Protein AF-A0A3C1HTI4-F1 (afdb_monomer)

Mean predicted aligned error: 6.77 Å

Nearest PDB structures (foldseek):
  1u6t-assembly1_A  TM=6.291E-01  e=9.413E+00  Homo sapiens

pLDDT: mean 85.84, std 12.19, range [55.94, 97.44]

Radius of gyration: 17.37 Å; Cα contacts (8 Å, |Δi|>4): 46; chains: 1; bounding box: 42×24×43 Å

Structure (mmCIF, N/CA/C/O backbone):
data_AF-A0A3C1HTI4-F1
#
_entry.id   AF-A0A3C1HTI4-F1
#
loop_
_atom_site.group_PDB
_atom_site.id
_atom_site.type_symbol
_atom_site.label_atom_id
_atom_site.label_alt_id
_atom_site.label_comp_id
_atom_site.label_asym_id
_atom_site.label_entity_id
_atom_site.label_seq_id
_atom_site.pdbx_PDB_ins_code
_atom_site.Cartn_x
_atom_site.Cartn_y
_atom_site.Cartn_z
_atom_site.occupancy
_atom_site.B_iso_or_equiv
_atom_site.auth_seq_id
_atom_site.auth_comp_id
_atom_site.auth_asym_id
_atom_site.auth_atom_id
_atom_site.pdbx_PDB_model_num
ATOM 1 N N . LEU A 1 1 ? 6.283 6.652 -1.706 1.00 90.44 1 LEU A N 1
ATOM 2 C CA . LEU A 1 1 ? 5.148 6.194 -2.538 1.00 90.44 1 LEU A CA 1
ATOM 3 C C . LEU A 1 1 ? 5.352 6.725 -3.949 1.00 90.44 1 LEU A C 1
ATOM 5 O O . LEU A 1 1 ? 5.624 7.910 -4.083 1.00 90.44 1 LEU A O 1
ATOM 9 N N . VAL A 1 2 ? 5.251 5.875 -4.970 1.00 94.81 2 VAL A N 1
ATOM 10 C CA . VAL A 1 2 ? 5.358 6.269 -6.387 1.00 94.81 2 VAL A CA 1
ATOM 11 C C . VAL A 1 2 ? 4.007 6.086 -7.080 1.00 94.81 2 VAL A C 1
ATOM 13 O O . VAL A 1 2 ? 3.387 5.032 -6.951 1.00 94.81 2 VAL A O 1
ATOM 16 N N . ILE A 1 3 ? 3.556 7.079 -7.849 1.00 92.62 3 ILE A N 1
ATOM 17 C CA . ILE A 1 3 ? 2.374 6.962 -8.716 1.00 92.62 3 ILE A CA 1
ATOM 18 C C . ILE A 1 3 ? 2.865 6.918 -10.164 1.00 92.62 3 ILE A C 1
ATOM 20 O O . ILE A 1 3 ? 3.264 7.931 -10.727 1.00 92.62 3 ILE A O 1
ATOM 24 N N . ASN A 1 4 ? 2.854 5.728 -10.761 1.00 89.38 4 ASN A N 1
ATOM 25 C CA . ASN A 1 4 ? 3.290 5.494 -12.135 1.00 89.38 4 ASN A CA 1
ATOM 26 C C . ASN A 1 4 ? 2.076 5.154 -13.002 1.00 89.38 4 ASN A C 1
ATOM 28 O O . ASN A 1 4 ? 1.700 3.985 -13.109 1.00 89.38 4 ASN A O 1
ATOM 32 N N . THR A 1 5 ? 1.467 6.167 -13.614 1.00 86.12 5 THR A N 1
ATOM 33 C CA . THR A 1 5 ? 0.284 6.031 -14.479 1.00 86.12 5 THR A CA 1
ATOM 34 C C . THR A 1 5 ? 0.669 6.192 -15.950 1.00 86.12 5 THR A C 1
ATOM 36 O O . THR A 1 5 ? 0.355 7.209 -16.567 1.00 86.12 5 THR A O 1
ATOM 39 N N . PRO A 1 6 ? 1.399 5.230 -16.547 1.00 70.50 6 PRO A N 1
ATOM 40 C CA . PRO A 1 6 ? 1.880 5.421 -17.901 1.00 70.50 6 PRO A CA 1
ATOM 41 C C . PRO A 1 6 ? 0.663 5.506 -18.837 1.00 70.50 6 PRO A C 1
ATOM 43 O O . PRO A 1 6 ? -0.259 4.692 -18.763 1.00 70.50 6 PRO A O 1
ATOM 46 N N . ARG A 1 7 ? 0.622 6.543 -19.674 1.00 70.50 7 ARG A N 1
ATOM 47 C CA . ARG A 1 7 ? -0.386 6.742 -20.726 1.00 70.50 7 ARG A CA 1
ATOM 48 C C . ARG A 1 7 ? 0.192 6.214 -22.041 1.00 70.50 7 ARG A C 1
ATOM 50 O O . ARG A 1 7 ? 1.409 6.171 -22.189 1.00 70.50 7 ARG A O 1
ATOM 57 N N . ALA A 1 8 ? -0.653 5.799 -22.983 1.00 55.94 8 ALA A N 1
ATOM 58 C CA . ALA A 1 8 ? -0.221 5.278 -24.282 1.00 55.94 8 ALA A CA 1
ATOM 59 C C . ALA A 1 8 ? 0.476 6.366 -25.129 1.00 55.94 8 ALA A C 1
ATOM 61 O O . ALA A 1 8 ? -0.147 7.028 -25.951 1.00 55.94 8 ALA A O 1
ATOM 62 N N . GLN A 1 9 ? 1.769 6.575 -24.907 1.00 59.53 9 GLN A N 1
ATOM 63 C CA . GLN A 1 9 ? 2.682 7.279 -25.803 1.00 59.53 9 GLN A CA 1
ATOM 64 C C . GLN A 1 9 ? 3.979 6.468 -25.929 1.00 59.53 9 GLN A C 1
ATOM 66 O O . GLN A 1 9 ? 4.225 5.532 -25.160 1.00 59.53 9 GLN A O 1
ATOM 71 N N . ARG A 1 10 ? 4.770 6.780 -26.964 1.00 56.75 10 ARG A N 1
ATOM 72 C CA . ARG A 1 10 ? 6.037 6.106 -27.298 1.00 56.75 10 ARG A CA 1
ATOM 73 C C . ARG A 1 10 ? 6.902 5.948 -26.034 1.00 56.75 10 ARG A C 1
ATOM 75 O O . ARG A 1 10 ? 7.045 6.901 -25.283 1.00 56.75 10 ARG A O 1
ATOM 82 N N . ASN A 1 11 ? 7.446 4.745 -25.825 1.00 61.50 11 ASN A N 1
ATOM 83 C CA . ASN A 1 11 ? 8.234 4.295 -24.656 1.00 61.50 11 ASN A CA 1
ATOM 84 C C . ASN A 1 11 ? 7.455 3.845 -23.399 1.00 61.50 11 ASN A C 1
ATOM 86 O O . ASN A 1 11 ? 8.076 3.411 -22.429 1.00 61.50 11 ASN A O 1
ATOM 90 N N . TYR A 1 12 ? 6.115 3.782 -23.450 1.00 67.38 12 TYR A N 1
ATOM 91 C CA . TYR A 1 12 ? 5.255 3.228 -22.385 1.00 67.38 12 TYR A CA 1
ATOM 92 C C . TYR A 1 12 ? 5.766 1.907 -21.783 1.00 67.38 12 TYR A C 1
ATOM 94 O O . TYR A 1 12 ? 5.764 1.732 -20.565 1.00 67.38 12 TYR A O 1
ATOM 102 N N . ALA A 1 13 ? 6.168 0.954 -22.627 1.00 66.69 13 ALA A N 1
ATOM 103 C CA . ALA A 1 13 ? 6.535 -0.386 -22.178 1.00 66.69 13 ALA A CA 1
ATOM 104 C C . ALA A 1 13 ? 7.824 -0.389 -21.339 1.00 66.69 13 ALA A C 1
ATOM 106 O O . ALA A 1 13 ? 7.888 -1.080 -20.317 1.00 66.69 13 ALA A O 1
ATOM 107 N N . GLU A 1 14 ? 8.809 0.417 -21.739 1.00 72.06 14 GLU A N 1
ATOM 108 C CA . GLU A 1 14 ? 10.120 0.479 -21.092 1.00 72.06 14 GLU A CA 1
ATOM 109 C C . GLU A 1 14 ? 10.064 1.263 -19.780 1.00 72.06 14 GLU A C 1
ATOM 111 O O . GLU A 1 14 ? 10.503 0.751 -18.746 1.00 72.06 14 GLU A O 1
ATOM 116 N N . ASP A 1 15 ? 9.411 2.427 -19.759 1.00 71.81 15 ASP A N 1
ATOM 117 C CA . ASP A 1 15 ? 9.264 3.220 -18.531 1.00 71.81 15 ASP A CA 1
ATOM 118 C C . ASP A 1 15 ? 8.424 2.476 -17.486 1.00 71.81 15 ASP A C 1
ATOM 120 O O . ASP A 1 15 ? 8.773 2.408 -16.300 1.00 71.81 15 ASP A O 1
ATOM 124 N N . ARG A 1 16 ? 7.348 1.805 -17.929 1.00 72.62 16 ARG A N 1
ATOM 125 C CA . ARG A 1 16 ? 6.535 0.931 -17.074 1.00 72.62 16 ARG A CA 1
ATOM 126 C C . ARG A 1 16 ? 7.384 -0.158 -16.428 1.00 72.62 16 ARG A C 1
ATOM 128 O O . ARG A 1 16 ? 7.183 -0.460 -15.252 1.00 72.62 16 ARG A O 1
ATOM 135 N N . LYS A 1 17 ? 8.295 -0.775 -17.178 1.00 82.75 17 LYS A N 1
ATOM 136 C CA . LYS A 1 17 ? 9.125 -1.887 -16.705 1.00 82.75 17 LYS A CA 1
ATOM 137 C C . LYS A 1 17 ? 10.207 -1.394 -15.749 1.00 82.75 17 LYS A C 1
ATOM 139 O O . LYS A 1 17 ? 10.333 -1.950 -14.660 1.00 82.75 17 LYS A O 1
ATOM 144 N N . THR A 1 18 ? 10.943 -0.350 -16.114 1.00 90.25 18 THR A N 1
ATOM 145 C CA . THR A 1 18 ? 12.096 0.143 -15.348 1.00 90.25 18 THR A CA 1
ATOM 146 C C . THR A 1 18 ? 11.673 0.744 -14.012 1.00 90.25 18 THR A C 1
ATOM 148 O O . THR A 1 18 ? 12.169 0.316 -12.968 1.00 90.25 18 THR A O 1
ATOM 151 N N . ILE A 1 19 ? 10.680 1.641 -14.011 1.00 90.50 19 ILE A N 1
ATOM 152 C CA . ILE A 1 19 ? 10.202 2.298 -12.784 1.00 90.50 19 ILE A CA 1
ATOM 153 C C . ILE A 1 19 ? 9.609 1.266 -11.818 1.00 90.50 19 ILE A C 1
ATOM 155 O O . ILE A 1 19 ? 9.930 1.272 -10.629 1.00 90.50 19 ILE A O 1
ATOM 159 N N . ARG A 1 20 ? 8.781 0.331 -12.308 1.00 91.19 20 ARG A N 1
ATOM 160 C CA . ARG A 1 20 ? 8.163 -0.695 -11.446 1.00 91.19 20 ARG A CA 1
ATOM 161 C C . ARG A 1 20 ? 9.189 -1.685 -10.899 1.00 91.19 20 ARG A C 1
ATOM 163 O O . ARG A 1 20 ? 9.110 -2.033 -9.724 1.00 91.19 20 ARG A O 1
ATOM 170 N N . LYS A 1 21 ? 10.169 -2.106 -11.710 1.00 93.81 21 LYS A N 1
ATOM 171 C CA . LYS A 1 21 ? 11.275 -2.964 -11.250 1.00 93.81 21 LYS A CA 1
ATOM 172 C C . LYS A 1 21 ? 12.093 -2.289 -10.155 1.00 93.81 21 LYS A C 1
ATOM 174 O O . LYS A 1 21 ? 12.409 -2.941 -9.165 1.00 93.81 21 LYS A O 1
ATOM 179 N N . ALA A 1 22 ? 12.403 -1.001 -10.308 1.00 95.56 22 ALA A N 1
ATOM 180 C CA . ALA A 1 22 ? 13.090 -0.236 -9.274 1.00 95.56 22 ALA A CA 1
ATOM 181 C C . ALA A 1 22 ? 12.253 -0.173 -7.988 1.00 95.56 22 ALA A C 1
ATOM 183 O O . ALA A 1 22 ? 12.754 -0.519 -6.92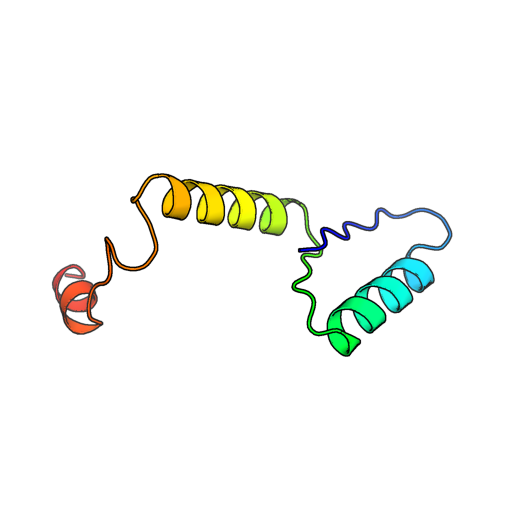1 1.00 95.56 22 ALA A O 1
ATOM 184 N N . CYS A 1 23 ? 10.962 0.165 -8.088 1.00 96.00 23 CYS A N 1
ATOM 185 C CA . CYS A 1 23 ? 10.073 0.203 -6.924 1.00 96.00 23 CYS A CA 1
ATOM 186 C C . CYS A 1 23 ? 10.033 -1.145 -6.188 1.00 96.00 23 CYS A C 1
ATOM 188 O O . CYS A 1 23 ? 10.152 -1.176 -4.966 1.00 96.00 23 CYS A O 1
ATOM 190 N N . LEU A 1 24 ? 9.948 -2.260 -6.923 1.00 94.69 24 LEU A N 1
ATOM 191 C CA . LEU A 1 24 ? 9.972 -3.601 -6.338 1.00 94.69 24 LEU A CA 1
ATOM 192 C C . LEU A 1 24 ? 11.319 -3.911 -5.662 1.00 94.69 24 LEU A C 1
ATOM 194 O O . LEU A 1 24 ? 11.336 -4.346 -4.513 1.00 94.69 24 LEU A O 1
ATOM 198 N N . LYS A 1 25 ? 12.441 -3.643 -6.346 1.00 97.44 25 LYS A N 1
ATOM 199 C CA . LYS A 1 25 ? 13.804 -3.878 -5.835 1.00 97.44 25 LYS A CA 1
ATOM 200 C C . LYS A 1 25 ? 14.064 -3.134 -4.526 1.00 97.44 25 LYS A C 1
ATOM 202 O O . LYS A 1 25 ? 14.654 -3.696 -3.610 1.00 97.44 25 LYS A O 1
ATOM 207 N N . TYR A 1 26 ? 13.616 -1.886 -4.442 1.00 97.31 26 TYR A N 1
ATOM 208 C CA . TYR A 1 26 ? 13.849 -1.019 -3.288 1.00 97.31 26 TYR A CA 1
ATOM 209 C C . TYR A 1 26 ? 12.684 -1.007 -2.291 1.00 97.31 26 TYR A C 1
ATOM 211 O O . TYR A 1 26 ? 12.674 -0.178 -1.386 1.00 97.31 26 TYR A O 1
A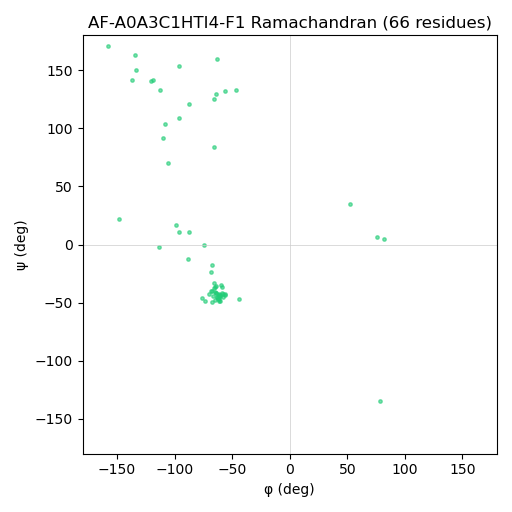TOM 219 N N . LYS A 1 27 ? 11.710 -1.921 -2.434 1.00 97.19 27 LYS A N 1
ATOM 220 C CA . LYS A 1 27 ? 10.534 -2.037 -1.551 1.00 97.19 27 LYS A CA 1
ATOM 221 C C . LYS A 1 27 ? 9.773 -0.713 -1.387 1.00 97.19 27 LYS A C 1
ATOM 223 O O . LYS A 1 27 ? 9.221 -0.425 -0.330 1.00 97.19 27 LYS A O 1
ATOM 228 N N . VAL A 1 28 ? 9.731 0.093 -2.446 1.00 97.19 28 VAL A N 1
ATOM 229 C CA . VAL A 1 28 ? 8.981 1.349 -2.479 1.00 97.19 28 VAL A CA 1
ATOM 230 C C . VAL A 1 28 ? 7.550 1.040 -2.928 1.00 97.19 28 VAL A C 1
ATOM 232 O O . VAL A 1 28 ? 7.368 0.542 -4.043 1.00 97.19 28 VAL A O 1
ATOM 235 N N . PRO A 1 29 ? 6.518 1.352 -2.120 1.00 96.00 29 PRO A N 1
ATOM 236 C CA . PRO A 1 29 ? 5.130 1.198 -2.541 1.00 96.00 29 PRO A CA 1
ATOM 237 C C . PRO A 1 29 ? 4.865 1.990 -3.821 1.00 96.00 29 PRO A C 1
ATOM 239 O O . PRO A 1 29 ? 5.224 3.172 -3.905 1.00 96.00 29 PRO A O 1
ATOM 242 N N . TYR A 1 30 ? 4.228 1.353 -4.803 1.00 94.88 30 TYR A N 1
ATOM 243 C CA . TYR A 1 30 ? 3.907 1.985 -6.075 1.00 94.88 30 TYR A CA 1
ATOM 244 C C . TYR A 1 30 ? 2.492 1.647 -6.545 1.00 94.88 30 TYR A C 1
ATOM 246 O O . TYR A 1 30 ? 2.015 0.525 -6.392 1.00 94.88 30 TYR A O 1
ATOM 254 N N . ILE A 1 31 ? 1.828 2.637 -7.135 1.00 94.94 31 ILE A N 1
ATOM 255 C CA . ILE A 1 31 ? 0.462 2.548 -7.650 1.00 94.94 31 ILE A CA 1
ATOM 256 C C . ILE A 1 31 ? 0.491 2.820 -9.147 1.00 94.94 31 ILE A C 1
ATOM 258 O O . ILE A 1 31 ? 1.247 3.670 -9.616 1.00 94.94 31 ILE A O 1
ATOM 262 N N . THR A 1 32 ? -0.323 2.084 -9.903 1.00 92.50 32 THR A N 1
ATOM 263 C CA . THR A 1 32 ? -0.259 2.098 -11.371 1.00 92.50 32 THR A CA 1
ATOM 264 C C . THR A 1 32 ? -1.481 2.685 -12.069 1.00 92.50 32 THR A C 1
ATOM 266 O O . THR A 1 32 ? -1.496 2.792 -13.294 1.00 92.50 32 THR A O 1
ATOM 269 N N . THR A 1 33 ? -2.494 3.088 -11.302 1.00 90.25 33 THR A N 1
ATOM 270 C CA . THR A 1 33 ? -3.748 3.651 -11.810 1.00 90.25 33 THR A CA 1
ATOM 271 C C . THR A 1 33 ? -4.120 4.910 -11.038 1.00 90.25 33 THR A C 1
ATOM 273 O O . THR A 1 33 ? -3.820 5.037 -9.850 1.00 90.25 33 THR A O 1
ATOM 276 N N . LEU A 1 34 ? -4.806 5.840 -11.706 1.00 93.50 34 LEU A N 1
ATOM 277 C CA . LEU A 1 34 ? -5.301 7.055 -11.054 1.00 93.50 34 LEU A CA 1
ATOM 278 C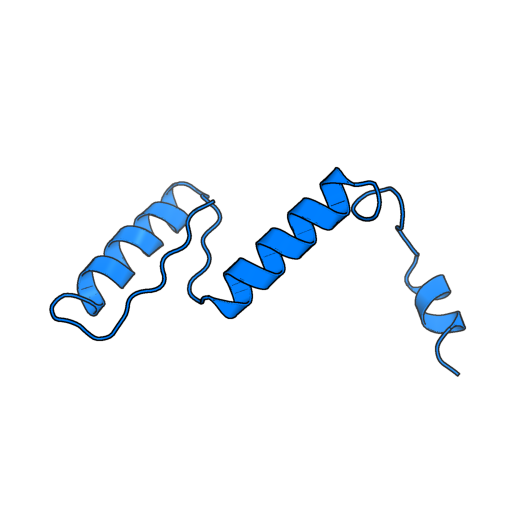 C . LEU A 1 34 ? -6.366 6.727 -10.001 1.00 93.50 34 LEU A C 1
ATOM 280 O O . LEU A 1 34 ? -6.356 7.317 -8.928 1.00 93.50 34 LEU A O 1
ATOM 284 N N . ALA A 1 35 ? -7.226 5.737 -10.263 1.00 95.25 35 ALA A N 1
ATOM 285 C CA . ALA A 1 35 ? -8.229 5.286 -9.299 1.00 95.25 35 ALA A CA 1
ATOM 286 C C . ALA A 1 35 ? -7.587 4.740 -8.011 1.00 95.25 35 ALA A C 1
ATOM 288 O O . ALA A 1 35 ? -7.988 5.117 -6.912 1.00 95.25 35 ALA A O 1
ATOM 289 N N . GLY A 1 36 ? -6.540 3.914 -8.136 1.00 95.06 36 GLY A N 1
ATOM 290 C CA . GLY A 1 36 ? -5.786 3.427 -6.982 1.00 95.06 36 GLY A CA 1
ATOM 291 C C . GLY A 1 36 ? -5.063 4.555 -6.244 1.00 95.06 36 GLY A C 1
ATOM 292 O O . GLY A 1 36 ? -5.000 4.545 -5.019 1.00 95.06 36 GLY A O 1
ATOM 293 N N . ALA A 1 37 ? -4.554 5.554 -6.974 1.00 96.06 37 ALA A N 1
ATOM 294 C C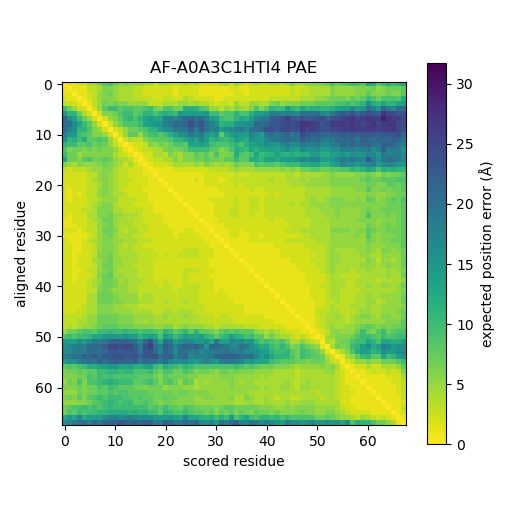A . ALA A 1 37 ? -3.881 6.700 -6.371 1.00 96.06 37 ALA A CA 1
ATOM 295 C C . ALA A 1 37 ? -4.865 7.549 -5.559 1.00 96.06 37 ALA A C 1
ATOM 297 O O . ALA A 1 37 ? -4.571 7.900 -4.419 1.00 96.06 37 ALA A O 1
ATOM 298 N N . LEU A 1 38 ? -6.057 7.803 -6.106 1.00 97.25 38 LEU A N 1
ATOM 299 C CA . LEU A 1 38 ? -7.130 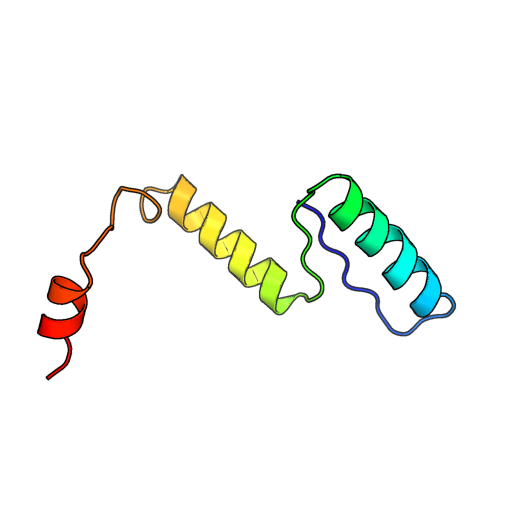8.507 -5.410 1.00 97.25 38 LEU A CA 1
ATOM 300 C C . LEU A 1 38 ? -7.563 7.764 -4.139 1.00 97.25 38 LEU A C 1
ATOM 302 O O . LEU A 1 38 ? -7.710 8.388 -3.091 1.00 97.25 38 LEU A O 1
ATOM 306 N N . ALA A 1 39 ? -7.731 6.440 -4.207 1.00 96.69 39 ALA A N 1
ATOM 307 C CA . ALA A 1 39 ? -8.067 5.624 -3.041 1.00 96.69 39 ALA A CA 1
ATOM 308 C C . ALA A 1 39 ? -6.976 5.685 -1.957 1.00 96.69 39 ALA A C 1
ATOM 310 O O . ALA A 1 39 ? -7.290 5.851 -0.780 1.00 96.69 39 ALA A O 1
ATOM 311 N N . ALA A 1 40 ? -5.699 5.620 -2.346 1.00 95.94 40 ALA A N 1
ATOM 312 C CA . ALA A 1 40 ? -4.584 5.729 -1.409 1.00 95.94 40 ALA A CA 1
ATOM 313 C C . ALA A 1 40 ? -4.521 7.106 -0.734 1.00 95.94 40 ALA A C 1
ATOM 315 O O . ALA A 1 40 ? -4.312 7.173 0.474 1.00 95.94 40 ALA A O 1
ATOM 316 N N . VAL A 1 41 ? -4.745 8.193 -1.482 1.00 95.50 41 VAL A N 1
ATOM 317 C CA . VAL A 1 41 ? -4.809 9.551 -0.916 1.00 95.50 41 VAL A CA 1
ATOM 318 C C . VAL A 1 41 ? -5.938 9.659 0.107 1.00 95.50 41 VAL A C 1
ATOM 320 O O . VAL A 1 41 ? -5.681 10.090 1.227 1.00 95.50 41 VAL A O 1
ATOM 323 N N . LYS A 1 42 ? -7.149 9.194 -0.232 1.00 94.69 42 LYS A N 1
ATOM 324 C CA . LYS A 1 42 ? -8.291 9.174 0.698 1.00 94.69 42 LYS A CA 1
ATOM 325 C C . LYS A 1 42 ? -7.999 8.356 1.958 1.00 94.69 42 LYS A C 1
ATOM 327 O O . LYS A 1 42 ? -8.334 8.781 3.056 1.00 94.69 42 LYS A O 1
ATOM 332 N N . GLY A 1 43 ? -7.345 7.202 1.816 1.00 91.44 43 GLY A N 1
ATOM 333 C CA . GLY A 1 43 ? -6.929 6.382 2.955 1.00 91.44 43 GLY A CA 1
ATOM 334 C C . GLY A 1 43 ? -5.911 7.091 3.856 1.00 91.44 43 GLY A C 1
ATOM 335 O O . GLY A 1 43 ? -6.071 7.096 5.073 1.00 91.44 43 GLY A O 1
ATOM 336 N N . ILE A 1 44 ? -4.894 7.735 3.269 1.00 92.12 44 ILE A N 1
ATOM 337 C CA . ILE A 1 44 ? -3.893 8.520 4.012 1.00 92.12 44 ILE A CA 1
ATOM 338 C C . ILE A 1 44 ? -4.558 9.685 4.752 1.00 92.12 44 ILE A C 1
ATOM 340 O O . ILE A 1 44 ? -4.237 9.933 5.912 1.00 92.12 44 ILE A O 1
ATOM 344 N N . GLU A 1 45 ? -5.478 10.393 4.098 1.00 93.12 45 GLU A N 1
ATOM 345 C CA . GLU A 1 45 ? -6.249 11.482 4.700 1.00 93.12 45 GLU A CA 1
ATOM 346 C C . GLU A 1 45 ? -7.106 10.992 5.874 1.00 93.12 45 GLU A C 1
ATOM 348 O O . GLU A 1 45 ? -7.052 11.581 6.952 1.00 93.12 45 GLU A O 1
ATOM 353 N N . ALA A 1 46 ? -7.831 9.882 5.707 1.00 91.31 46 ALA A N 1
ATOM 354 C CA . ALA A 1 46 ? -8.637 9.293 6.774 1.00 91.31 46 ALA A CA 1
ATOM 355 C C . ALA A 1 46 ? -7.788 8.943 8.006 1.00 91.31 46 ALA A C 1
ATOM 357 O O . ALA A 1 46 ? -8.163 9.301 9.120 1.00 91.31 46 ALA A O 1
ATOM 358 N N . VAL A 1 47 ? -6.620 8.319 7.810 1.00 89.25 47 VAL A N 1
ATOM 359 C CA . VAL A 1 47 ? -5.681 8.010 8.904 1.00 89.25 47 VAL A CA 1
ATOM 360 C C . VAL A 1 47 ? -5.168 9.287 9.572 1.00 89.25 47 VAL A C 1
ATOM 362 O O . VAL A 1 47 ? -5.186 9.380 10.797 1.00 89.25 47 VAL A O 1
ATOM 365 N N . LYS A 1 48 ? -4.744 10.294 8.795 1.00 89.50 48 LYS A N 1
ATOM 366 C CA . LYS A 1 48 ? -4.250 11.571 9.343 1.00 89.50 48 LYS A CA 1
ATOM 367 C C . LYS A 1 48 ? -5.292 12.302 10.188 1.00 89.50 48 LYS A C 1
ATOM 369 O O . LYS A 1 48 ? -4.927 12.934 11.171 1.00 89.50 48 LYS A O 1
ATOM 374 N N . ASN A 1 49 ? -6.562 12.202 9.811 1.00 89.56 49 ASN A N 1
ATOM 375 C CA . ASN A 1 49 ? -7.668 12.860 10.500 1.00 89.56 49 ASN A CA 1
ATOM 376 C C . ASN A 1 49 ? -8.248 12.021 11.656 1.00 89.56 49 ASN A C 1
ATOM 378 O O . ASN A 1 49 ? -9.316 12.352 12.161 1.00 89.56 49 ASN A O 1
ATOM 382 N N . GLY A 1 50 ? -7.589 10.926 12.062 1.00 83.44 50 GLY A N 1
ATOM 383 C CA . GLY A 1 50 ? -8.039 10.064 13.165 1.00 83.44 50 GLY A CA 1
ATOM 384 C C . GLY A 1 50 ? -9.217 9.143 12.823 1.00 83.44 50 GLY A C 1
ATOM 385 O O . GLY A 1 50 ? -9.720 8.443 13.694 1.00 83.44 50 GLY A O 1
ATOM 386 N N . ASN A 1 51 ? -9.629 9.099 11.555 1.00 78.38 51 ASN A N 1
ATOM 387 C CA . ASN A 1 51 ? -10.743 8.292 11.046 1.00 78.38 51 ASN A CA 1
ATOM 388 C C . ASN A 1 51 ? -10.269 6.982 10.381 1.00 78.38 51 ASN A C 1
ATOM 390 O O . ASN A 1 51 ? -10.997 6.373 9.597 1.00 78.38 51 ASN A O 1
ATOM 394 N N . GLY A 1 52 ? -9.029 6.560 10.640 1.00 69.25 52 GLY A N 1
ATOM 395 C CA . GLY A 1 52 ? -8.413 5.348 10.099 1.00 69.25 52 GLY A CA 1
ATOM 396 C C . GLY A 1 52 ? -7.254 4.861 10.975 1.00 69.25 52 GLY A C 1
ATOM 397 O O . GLY A 1 52 ? -6.838 5.553 11.899 1.00 69.25 52 GLY A O 1
ATOM 398 N N . GLY A 1 53 ? -6.719 3.669 10.697 1.00 70.88 53 GLY A N 1
ATOM 399 C CA . GLY A 1 53 ? -5.673 3.055 11.528 1.00 70.88 53 GLY A CA 1
ATOM 400 C C . GLY A 1 53 ? -6.239 2.420 12.804 1.00 70.88 53 GLY A C 1
ATOM 401 O O . GLY A 1 53 ? -7.244 1.717 12.740 1.00 70.88 53 GLY A O 1
ATOM 402 N N . GLU A 1 54 ? -5.598 2.661 13.952 1.00 62.38 54 GLU A N 1
ATOM 403 C CA . GLU A 1 54 ? -5.964 2.073 15.257 1.00 62.38 54 GLU A CA 1
ATOM 404 C C . GLU A 1 54 ? -7.313 2.580 15.810 1.00 62.38 54 GLU A C 1
ATOM 406 O O . GLU A 1 54 ? -7.970 1.872 16.567 1.00 62.38 54 GLU A O 1
ATOM 411 N N . GLY A 1 55 ? -7.781 3.762 15.389 1.00 61.16 55 GLY A N 1
ATOM 412 C CA . GLY A 1 55 ? -8.986 4.418 15.928 1.00 61.16 55 GLY A CA 1
ATOM 413 C C . GLY A 1 55 ? -10.338 3.823 15.505 1.00 61.16 55 GLY A C 1
ATOM 414 O O . GLY A 1 55 ? -11.380 4.323 15.920 1.00 61.16 55 GLY A O 1
ATOM 415 N N . GLY A 1 56 ? -10.348 2.772 14.680 1.00 69.88 56 GLY A N 1
ATOM 416 C CA . GLY A 1 56 ? -11.573 2.148 14.159 1.00 69.88 56 GLY A CA 1
ATOM 417 C C . GLY A 1 56 ? -11.449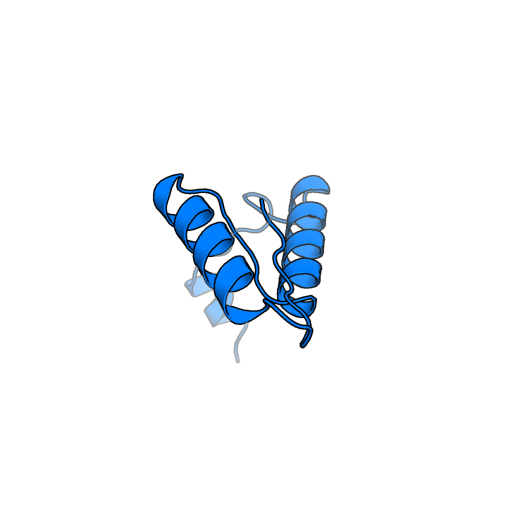 0.644 13.920 1.00 69.88 56 GLY A C 1
ATOM 418 O O . GLY A 1 56 ? -12.190 0.089 13.106 1.00 69.88 56 GLY A O 1
ATOM 419 N N . VAL A 1 57 ? -10.490 -0.011 14.581 1.00 81.62 57 VAL A N 1
ATOM 420 C CA . VAL A 1 57 ? -10.283 -1.456 14.452 1.00 81.62 57 VAL A CA 1
ATOM 421 C C . VAL A 1 57 ? -11.490 -2.177 15.036 1.00 81.62 57 VAL A C 1
ATOM 423 O O . VAL A 1 57 ? -11.861 -1.960 16.184 1.00 81.62 57 VAL A O 1
ATOM 426 N N . ARG A 1 58 ? -12.093 -3.042 14.228 1.00 85.94 58 ARG A N 1
ATOM 427 C CA . ARG A 1 58 ? -13.133 -3.970 14.657 1.00 85.94 58 ARG A CA 1
ATOM 428 C C . ARG A 1 58 ? -12.649 -5.380 14.383 1.00 85.94 58 ARG A C 1
ATOM 430 O O . ARG A 1 58 ? -12.019 -5.645 13.355 1.00 85.94 58 ARG A O 1
ATOM 437 N N . SER A 1 59 ? -12.939 -6.271 15.311 1.00 90.94 59 SER A N 1
ATOM 438 C CA . SER A 1 59 ? -12.776 -7.705 15.149 1.00 90.94 59 SER A CA 1
ATOM 439 C C . SER A 1 59 ? -13.680 -8.232 14.034 1.00 90.94 59 SER A C 1
ATOM 441 O O . SER A 1 59 ? -14.690 -7.626 13.665 1.00 90.94 59 SER A O 1
ATOM 443 N N . LEU A 1 60 ? -13.335 -9.404 13.503 1.00 93.12 60 LEU A N 1
ATOM 444 C CA . LEU A 1 60 ? -14.158 -10.065 12.493 1.00 93.12 60 LEU A CA 1
ATOM 445 C C . LEU A 1 60 ? -15.575 -10.342 13.023 1.00 93.12 60 LEU A C 1
ATOM 447 O O . LEU A 1 60 ? -16.551 -10.188 12.296 1.00 93.12 60 LEU A O 1
ATOM 451 N N . GLN A 1 61 ? -15.686 -10.692 14.305 1.00 95.12 61 GLN A N 1
ATOM 452 C CA . GLN A 1 61 ? -16.945 -10.963 14.993 1.00 95.12 61 GLN A CA 1
ATOM 453 C C 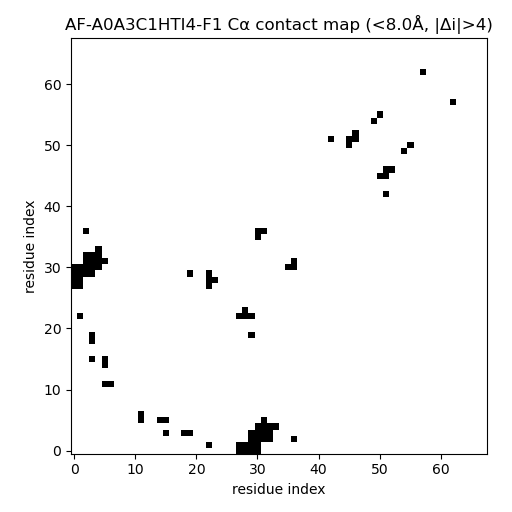. GLN A 1 61 ? -17.838 -9.716 15.060 1.00 95.12 61 GLN A C 1
ATOM 455 O O . GLN A 1 61 ? -19.037 -9.815 14.809 1.00 95.12 61 GLN A O 1
ATOM 460 N N . GLU A 1 62 ? -17.265 -8.543 15.340 1.00 93.00 62 GLU A N 1
ATOM 461 C CA . GLU A 1 62 ? -17.995 -7.267 15.323 1.00 93.00 62 GLU A CA 1
ATOM 462 C C . GLU A 1 62 ? -18.466 -6.879 13.921 1.00 93.00 62 GLU A C 1
ATOM 464 O O . GLU A 1 62 ? -19.522 -6.272 13.781 1.00 93.00 62 GLU A O 1
ATOM 469 N N . TYR A 1 63 ? -17.718 -7.222 12.870 1.00 92.12 63 TYR A N 1
ATOM 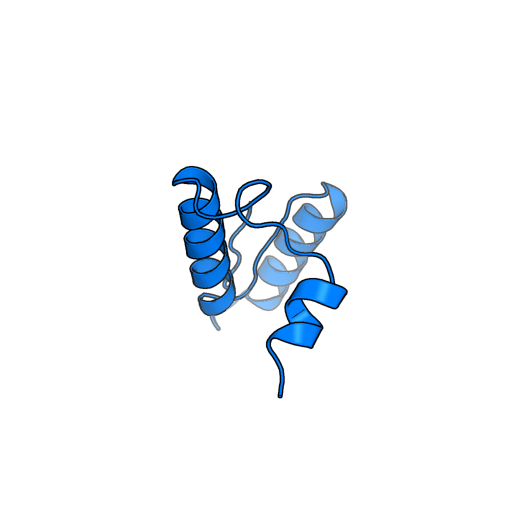470 C CA . TYR A 1 63 ? -18.213 -7.046 11.504 1.00 92.12 63 TYR A CA 1
ATOM 471 C C . TYR A 1 63 ? -19.344 -8.022 11.183 1.00 92.12 63 TYR A C 1
ATOM 473 O O . TYR A 1 63 ? -20.344 -7.622 10.592 1.00 92.12 63 TYR A O 1
ATOM 481 N N . HIS A 1 64 ? -19.212 -9.286 11.591 1.00 94.88 64 HIS A N 1
ATOM 482 C CA . HIS A 1 64 ? -20.222 -10.311 11.337 1.00 94.88 64 HIS A CA 1
ATOM 483 C C . HIS A 1 64 ? -21.547 -10.010 12.047 1.00 94.88 64 HIS A C 1
ATOM 485 O O . HIS A 1 64 ? -22.597 -10.258 11.467 1.00 94.88 64 HIS A O 1
ATOM 491 N N . SER A 1 65 ? -21.531 -9.431 13.253 1.00 95.25 65 SER A N 1
ATOM 492 C CA . SER A 1 65 ? -22.763 -9.078 13.978 1.00 95.25 65 SER A CA 1
ATOM 493 C C . SER A 1 65 ? -23.578 -7.953 13.323 1.00 95.25 65 SER A C 1
ATOM 495 O O . SER A 1 65 ? -24.759 -7.794 13.630 1.00 95.25 65 SER 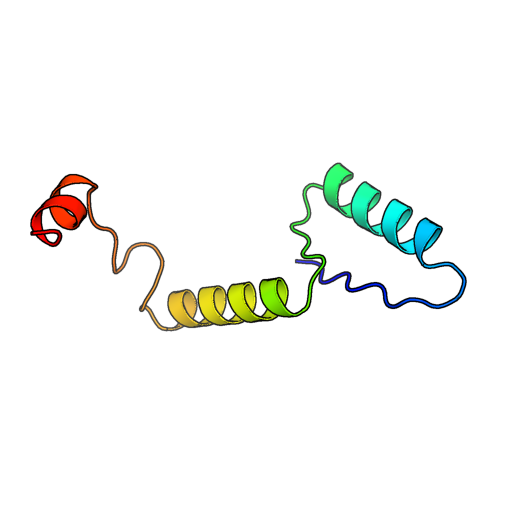A O 1
ATOM 497 N N . LEU A 1 66 ? -22.970 -7.179 12.416 1.00 93.62 66 LEU A N 1
ATOM 498 C CA . LEU A 1 66 ? -23.622 -6.102 11.659 1.00 93.62 66 LEU A CA 1
ATOM 499 C C . LEU A 1 66 ? -24.264 -6.592 10.358 1.00 93.62 66 LEU A C 1
ATOM 501 O O . LEU A 1 66 ? -25.022 -5.849 9.734 1.00 93.62 66 LEU A O 1
ATOM 505 N N . ILE A 1 67 ? -23.951 -7.818 9.941 1.00 91.38 67 ILE A N 1
ATOM 506 C CA . ILE A 1 67 ? -24.529 -8.463 8.767 1.00 91.38 67 ILE A CA 1
ATOM 507 C C . ILE A 1 67 ? -25.684 -9.331 9.276 1.00 91.38 67 ILE A C 1
ATOM 509 O O . ILE A 1 67 ? -25.462 -10.321 9.968 1.00 91.38 67 ILE A O 1
ATOM 513 N N . ARG A 1 68 ? -26.919 -8.916 8.983 1.00 67.19 68 ARG A N 1
ATOM 514 C CA . ARG A 1 68 ? -28.127 -9.726 9.201 1.00 67.19 68 ARG A CA 1
ATOM 515 C C . ARG A 1 68 ? -28.386 -10.648 8.024 1.00 67.19 68 ARG A C 1
ATOM 517 O O . ARG A 1 68 ? -28.158 -10.193 6.881 1.00 67.19 68 ARG A O 1
#

Secondary structure (DSSP, 8-state):
-EE----SSTTHHHHHHHHHHHHHHTT--EE-SHHHHHHHHHHHHHHHTTSSGGGG---HHHHHTT--

Foldseek 3Di:
DEEAAQDPDPCSVVCVVVVVVVCVVVVNDYHHDPVVVVVVVVQVVCVVVLNDDPNDDDDPVRVVVVPD

Sequence (68 aa):
LVINTPRAQRNYAEDRKTIRKACLKYKVPYITTLAGALAAVKGIEAVKNGNGGEGGVRSLQEYHSLIR

Solvent-accessible surface area (backbone atoms only — not comparable to full-atom values): 4168 Å² total; per-residue (Å²): 121,45,82,53,61,82,59,101,50,95,61,40,72,56,56,55,47,53,56,51,50,49,29,61,76,70,71,43,58,69,36,65,42,70,68,57,45,53,51,51,52,52,50,52,49,31,36,74,71,57,72,29,70,83,74,68,72,69,56,72,66,65,55,52,73,72,58,129